Protein AF-A0A0F9DYR6-F1 (afdb_monomer)

Sequence (167 aa):
MGGVERERRENEEEKSLGGRVVESEFLFSIWSGVWGGYKVDDQSGCIILEMSLLNCRITYMMINLYNYQNVGFVYDPDGELGKTVFPKGVNTKNKIIVRVEDIREEFINKSREDLLILFWAELMSISSVLEGTAITDMDTDIVAVFFSGDGNPLAYFYQGKYRFWED

Secondary structure (DSSP, 8-state):
--SHHHHHHHHHHHHHHHHHHHHHHHHHHHHHHGGG----SSHHHHHHHHHHHHHHHHHHHHH-TT--EEEEEEEESSSHHHHHHS-TT---TTEEEEEEEETT-TTTT--HHHHHHHHHHHHHHHHHHHTTSS-S-HHHHEEEEEE-TTS-EEEEEETTEEEETT-

pLDDT: mean 76.8, std 20.2, range [32.72, 97.12]

Solvent-accessible surface area (backbone atoms only — not comparable to full-atom values): 9594 Å² total; per-residue (Å²): 144,70,63,74,68,49,59,53,51,54,56,50,51,52,52,53,52,54,50,53,52,50,53,54,50,48,52,50,46,55,65,60,51,67,78,72,75,78,86,87,73,80,56,70,66,55,52,51,50,52,52,47,41,51,50,30,46,52,51,45,50,69,75,41,74,83,57,62,55,54,68,46,67,44,78,26,74,81,25,64,66,31,68,78,74,48,66,95,88,63,82,31,50,68,16,36,40,35,41,39,30,26,70,71,44,74,68,62,94,52,52,72,71,56,46,51,54,51,52,49,55,48,49,53,55,53,50,60,49,42,60,88,52,96,63,86,45,67,42,77,34,37,36,36,39,35,26,40,56,89,68,49,71,51,31,37,35,52,73,72,38,79,44,55,59,94,110

Mean predicted aligned error: 11.97 Å

Nearest PDB structures (foldseek):
  3fuy-assembly1_C  TM=4.526E-01  e=3.054E-01  uncultured bacterium

Structure (mmCIF, N/CA/C/O backbone):
data_AF-A0A0F9DYR6-F1
#
_entry.id   AF-A0A0F9DYR6-F1
#
loop_
_atom_site.group_PDB
_atom_site.id
_atom_site.type_symbol
_atom_site.label_atom_id
_atom_site.label_alt_id
_atom_site.label_comp_id
_atom_site.label_asym_id
_atom_site.label_entity_id
_atom_site.label_seq_id
_atom_site.pdbx_PDB_ins_code
_atom_site.Cartn_x
_atom_site.Cartn_y
_atom_site.Cartn_z
_atom_site.occupancy
_atom_site.B_iso_or_equiv
_atom_site.auth_seq_id
_atom_site.auth_comp_id
_atom_site.auth_asym_id
_atom_site.auth_atom_id
_atom_site.pdbx_PDB_model_num
ATOM 1 N N . MET A 1 1 ? 1.006 -23.974 -46.194 1.00 53.28 1 MET A N 1
ATOM 2 C CA . MET A 1 1 ? 0.330 -24.304 -44.920 1.00 53.28 1 MET A CA 1
ATOM 3 C C . MET A 1 1 ? 0.858 -23.388 -43.812 1.00 53.28 1 MET A C 1
ATOM 5 O O . MET A 1 1 ? 1.586 -23.853 -42.959 1.00 53.28 1 MET A O 1
ATOM 9 N N . GLY A 1 2 ? 0.577 -22.080 -43.859 1.00 51.56 2 GLY A N 1
ATOM 10 C CA . GLY A 1 2 ? 1.129 -21.130 -42.869 1.00 51.56 2 GLY A CA 1
ATOM 11 C C . GLY A 1 2 ? 0.248 -19.916 -42.556 1.00 51.56 2 GLY A C 1
ATOM 12 O O . GLY A 1 2 ? 0.657 -19.067 -41.777 1.00 51.56 2 GLY A O 1
ATOM 13 N N . GLY A 1 3 ? -0.945 -19.817 -43.159 1.00 46.84 3 GLY A N 1
ATOM 14 C CA . GLY A 1 3 ? -1.899 -18.733 -42.880 1.00 46.84 3 GLY A CA 1
ATOM 15 C C . GLY A 1 3 ? -2.780 -19.014 -41.659 1.00 46.84 3 GLY A C 1
ATOM 16 O O . GLY A 1 3 ? -2.941 -18.154 -40.806 1.00 46.84 3 GLY A O 1
ATOM 17 N N . VAL A 1 4 ? -3.250 -20.259 -41.521 1.00 54.78 4 VAL A N 1
ATOM 18 C CA . VAL A 1 4 ? -4.202 -20.671 -40.468 1.00 54.78 4 VAL A CA 1
ATOM 19 C C . VAL A 1 4 ? -3.594 -20.603 -39.059 1.00 54.78 4 VAL A C 1
ATOM 21 O O . VAL A 1 4 ? -4.291 -20.370 -38.079 1.00 54.78 4 VAL A O 1
ATOM 24 N N . GLU A 1 5 ? -2.278 -20.776 -38.943 1.00 50.94 5 GLU A N 1
ATOM 25 C CA . GLU A 1 5 ? -1.567 -20.758 -37.657 1.00 50.94 5 GLU A CA 1
ATOM 26 C C . GLU A 1 5 ? -1.212 -19.334 -37.197 1.00 50.94 5 GLU A C 1
ATOM 28 O O . GLU A 1 5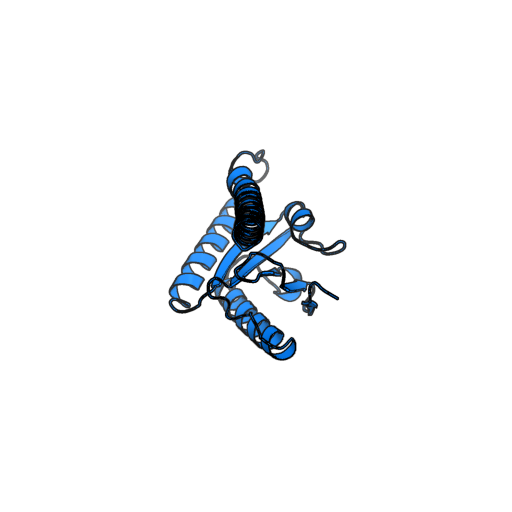 ? -0.992 -19.108 -36.009 1.00 50.94 5 GLU A O 1
ATOM 33 N N . ARG A 1 6 ? -1.217 -18.362 -38.124 1.00 54.53 6 ARG A N 1
ATOM 34 C CA . ARG A 1 6 ? -1.032 -16.933 -37.827 1.00 54.53 6 ARG A CA 1
ATOM 35 C C . ARG A 1 6 ? -2.319 -16.303 -37.298 1.00 54.53 6 ARG A C 1
ATOM 37 O O . ARG A 1 6 ? -2.296 -15.721 -36.222 1.00 54.53 6 ARG A O 1
ATOM 44 N N . GLU A 1 7 ? -3.447 -16.549 -37.969 1.00 51.59 7 GLU A N 1
ATOM 45 C CA . GLU A 1 7 ? -4.771 -16.069 -37.529 1.00 51.59 7 GLU A CA 1
ATOM 46 C C . GLU A 1 7 ? -5.185 -16.622 -36.159 1.00 51.59 7 GLU A C 1
ATOM 48 O O . GLU A 1 7 ? -5.932 -15.980 -35.420 1.00 51.59 7 GLU A O 1
ATOM 53 N N . ARG A 1 8 ? -4.706 -17.820 -35.794 1.00 54.00 8 ARG A N 1
ATOM 54 C CA . ARG A 1 8 ? -5.000 -18.418 -34.487 1.00 54.00 8 ARG A CA 1
ATOM 55 C C . ARG A 1 8 ? -4.220 -17.754 -33.348 1.00 54.00 8 ARG A C 1
ATOM 57 O O . ARG A 1 8 ? -4.778 -17.611 -32.268 1.00 54.00 8 ARG A O 1
ATOM 64 N N . ARG A 1 9 ? -2.980 -17.310 -33.595 1.00 55.28 9 ARG A N 1
ATOM 65 C CA . ARG A 1 9 ? -2.171 -16.571 -32.608 1.00 55.28 9 ARG A CA 1
ATOM 66 C C . ARG A 1 9 ? -2.657 -15.137 -32.421 1.00 55.28 9 ARG A C 1
ATOM 68 O O . ARG A 1 9 ? -2.767 -14.695 -31.286 1.00 55.28 9 ARG A O 1
ATOM 75 N N . GLU A 1 10 ? -3.030 -14.458 -33.504 1.00 52.69 10 GLU A N 1
ATOM 76 C CA . GLU A 1 10 ? -3.572 -13.091 -33.439 1.00 52.69 10 GLU A CA 1
ATOM 77 C C . GLU A 1 10 ? -4.915 -13.053 -32.678 1.00 52.69 10 GLU A C 1
ATOM 79 O O . GLU A 1 10 ? -5.115 -12.195 -31.824 1.00 52.69 10 GLU A O 1
ATOM 84 N N . ASN A 1 11 ? -5.786 -14.055 -32.862 1.00 46.75 11 ASN A N 1
ATOM 85 C CA . ASN A 1 11 ? -7.035 -14.171 -32.090 1.00 46.75 11 ASN A CA 1
ATOM 86 C C . ASN A 1 11 ? -6.836 -14.538 -30.605 1.00 46.75 11 ASN A C 1
ATOM 88 O O . ASN A 1 11 ? -7.696 -14.232 -29.775 1.00 46.75 11 ASN A O 1
ATOM 92 N N . GLU A 1 12 ? -5.755 -15.239 -30.251 1.00 50.59 12 GLU A N 1
ATOM 93 C CA . GLU A 1 12 ? -5.425 -15.558 -28.853 1.00 50.59 12 GLU A CA 1
ATOM 94 C C . GLU A 1 12 ? -4.793 -14.352 -28.137 1.00 50.59 12 GLU A C 1
ATOM 96 O O . GLU A 1 12 ? -5.121 -14.093 -26.976 1.00 50.59 12 GLU A O 1
ATOM 101 N N . GLU A 1 13 ? -3.978 -13.555 -28.837 1.00 48.12 13 GLU A N 1
ATOM 102 C CA . GLU A 1 13 ? -3.443 -12.283 -28.333 1.00 48.12 13 GLU A CA 1
ATOM 103 C C . GLU A 1 13 ? -4.539 -11.221 -28.163 1.00 48.12 13 GLU A C 1
ATOM 105 O O . GLU A 1 13 ? -4.596 -10.587 -27.109 1.00 48.12 13 GLU A O 1
ATOM 110 N N . GLU A 1 14 ? -5.477 -11.086 -29.109 1.00 40.72 14 GLU A N 1
ATOM 111 C CA . GLU A 1 14 ? -6.616 -10.163 -28.974 1.00 40.72 14 GLU A CA 1
ATOM 112 C C . GLU A 1 14 ? -7.578 -10.564 -27.843 1.00 40.72 14 GLU A C 1
ATOM 114 O O . GLU A 1 14 ? -8.101 -9.696 -27.144 1.00 40.72 14 GLU A O 1
ATOM 119 N N . LYS A 1 15 ? -7.776 -11.866 -27.584 1.00 44.97 15 LYS A N 1
ATOM 120 C CA . LYS A 1 15 ? -8.559 -12.335 -26.423 1.00 44.97 15 LYS A CA 1
ATOM 121 C C . LYS A 1 15 ? -7.841 -12.120 -25.089 1.00 44.97 15 LYS A C 1
ATOM 123 O O . LYS A 1 15 ? -8.497 -11.788 -24.105 1.00 44.97 15 LYS A O 1
ATOM 128 N N . SER A 1 16 ? -6.518 -12.287 -25.052 1.00 45.91 16 SER A N 1
ATOM 129 C CA . SER A 1 16 ? -5.672 -11.989 -23.884 1.00 45.91 16 SER A CA 1
ATOM 130 C C . SER A 1 16 ? -5.683 -10.491 -23.554 1.00 45.91 16 SER A C 1
ATOM 132 O O . SER A 1 16 ? -5.885 -10.106 -22.402 1.00 45.91 16 SER A O 1
ATOM 134 N N . LEU A 1 17 ? -5.539 -9.639 -24.572 1.00 38.81 17 LEU A N 1
ATOM 135 C CA . LEU A 1 17 ? -5.574 -8.182 -24.435 1.00 38.81 17 LEU A CA 1
ATOM 136 C C . LEU A 1 17 ? -6.981 -7.679 -24.087 1.00 38.81 17 LEU A C 1
ATOM 138 O O . LEU A 1 17 ? -7.125 -6.837 -23.205 1.00 38.81 17 LEU A O 1
ATOM 142 N N . GLY A 1 18 ? -8.023 -8.248 -24.701 1.00 34.69 18 GLY A N 1
ATOM 143 C CA . GLY A 1 18 ? -9.419 -7.941 -24.385 1.00 34.69 18 GLY A CA 1
ATOM 144 C C . GLY A 1 18 ? -9.823 -8.332 -22.959 1.00 34.69 18 GLY A C 1
ATOM 145 O O . GLY A 1 18 ? -10.602 -7.618 -22.341 1.00 34.69 18 GLY A O 1
ATOM 146 N N . GLY A 1 19 ? -9.262 -9.408 -22.395 1.00 35.16 19 GLY A N 1
ATOM 147 C CA . GLY A 1 19 ? -9.463 -9.772 -20.986 1.00 35.16 19 GLY A CA 1
ATOM 148 C C . GLY A 1 19 ? -8.771 -8.816 -20.006 1.00 35.16 19 GLY A C 1
ATOM 149 O O . GLY A 1 19 ? -9.390 -8.384 -19.036 1.00 35.16 19 GLY A O 1
ATOM 150 N N . ARG A 1 20 ? -7.522 -8.418 -20.295 1.00 40.78 20 ARG A N 1
ATOM 151 C CA . ARG A 1 20 ? -6.728 -7.502 -19.445 1.00 40.78 20 ARG A CA 1
ATOM 152 C C . ARG A 1 20 ? -7.291 -6.079 -19.394 1.00 40.78 20 ARG A C 1
ATOM 154 O O . ARG A 1 20 ? -7.288 -5.447 -18.338 1.00 40.78 20 ARG A O 1
ATOM 161 N N . VAL A 1 21 ? -7.803 -5.570 -20.517 1.00 35.91 21 VAL A N 1
ATOM 162 C CA . VAL A 1 21 ? -8.445 -4.244 -20.556 1.00 35.91 21 VAL A CA 1
ATOM 163 C C . VAL A 1 21 ? -9.736 -4.257 -19.734 1.00 35.91 21 VAL A C 1
ATOM 165 O O . VAL A 1 21 ? -9.970 -3.340 -18.956 1.00 35.91 21 VAL A O 1
ATOM 168 N N . VAL A 1 22 ? -10.519 -5.336 -19.797 1.00 39.75 22 VAL A N 1
ATOM 169 C CA . VAL A 1 22 ? -11.790 -5.440 -19.065 1.00 39.75 22 VAL A CA 1
ATOM 170 C C . VAL A 1 22 ? -11.585 -5.603 -17.551 1.00 39.75 22 VAL A C 1
ATOM 172 O O . VAL A 1 22 ? -12.360 -5.036 -16.788 1.00 39.75 22 VAL A O 1
ATOM 175 N N . GLU A 1 23 ? -10.543 -6.301 -17.081 1.00 42.09 23 GLU A N 1
ATOM 176 C CA . GLU A 1 23 ? -10.244 -6.402 -15.638 1.00 42.09 23 GLU A CA 1
ATOM 177 C C . GLU A 1 23 ? -9.690 -5.096 -15.047 1.00 42.09 23 GLU A C 1
ATOM 179 O O . GLU A 1 23 ? -10.091 -4.698 -13.950 1.00 42.09 23 GLU A O 1
ATOM 184 N N . SER A 1 24 ? -8.837 -4.378 -15.787 1.00 44.09 24 SER A N 1
ATOM 185 C CA . SER A 1 24 ? -8.356 -3.053 -15.369 1.00 44.09 24 SER A CA 1
ATOM 186 C C . SER A 1 24 ? -9.465 -1.995 -15.394 1.00 44.09 24 SER A C 1
ATOM 188 O O . SER A 1 24 ? -9.557 -1.203 -14.459 1.00 44.09 24 SER A O 1
ATOM 190 N N . GLU A 1 25 ? -10.373 -2.030 -16.376 1.00 36.34 25 GLU A N 1
ATOM 191 C CA . GLU A 1 25 ? -11.576 -1.189 -16.407 1.00 36.34 25 GLU A CA 1
ATOM 192 C C . GLU A 1 25 ? -12.595 -1.579 -15.329 1.00 36.34 25 GLU A C 1
ATOM 194 O O . GLU A 1 25 ? -13.254 -0.704 -14.774 1.00 36.34 25 GLU A O 1
ATOM 199 N N . PHE A 1 26 ? -12.708 -2.861 -14.969 1.00 39.59 26 PHE A N 1
ATOM 200 C CA . PHE A 1 26 ? -13.576 -3.328 -13.883 1.00 39.59 26 PHE A CA 1
ATOM 201 C C . PHE A 1 26 ? -13.062 -2.873 -12.513 1.00 39.59 26 PHE A C 1
ATOM 203 O O . PHE A 1 26 ? -13.835 -2.356 -11.705 1.00 39.59 26 PHE A O 1
ATOM 210 N N . LEU A 1 27 ? -11.752 -2.966 -12.26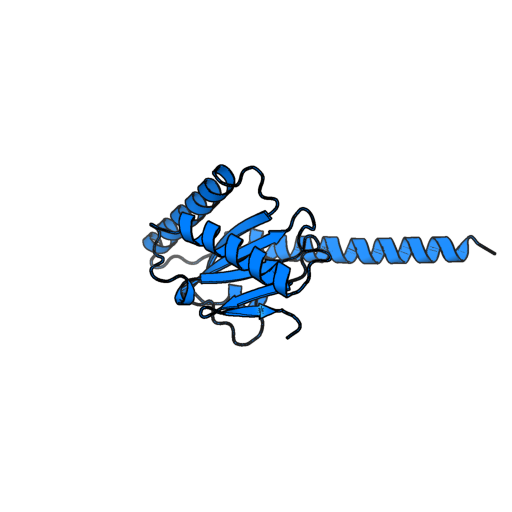8 1.00 43.91 27 LEU A N 1
ATOM 211 C CA . LEU A 1 27 ? -11.130 -2.402 -11.071 1.00 43.91 27 LEU A CA 1
ATOM 212 C C . LEU A 1 27 ? -11.240 -0.871 -11.078 1.00 43.91 27 LEU A C 1
ATOM 214 O O . LEU A 1 27 ? -11.688 -0.293 -10.090 1.00 43.91 27 LEU A O 1
ATOM 218 N N . PHE A 1 28 ? -10.961 -0.204 -12.200 1.00 41.59 28 PHE A N 1
ATOM 219 C CA . PHE A 1 28 ? -11.166 1.241 -12.349 1.00 41.59 28 PHE A CA 1
ATOM 220 C C . PHE A 1 28 ? -12.639 1.649 -12.148 1.00 41.59 28 PHE A C 1
ATOM 222 O O . PHE A 1 28 ? -12.912 2.713 -11.595 1.00 41.59 28 PHE A O 1
ATOM 229 N N . SER A 1 29 ? -13.605 0.802 -12.520 1.00 40.03 29 SER A N 1
ATOM 230 C CA . SER A 1 29 ? -15.046 1.005 -12.316 1.00 40.03 29 SER A CA 1
ATOM 231 C C . SER A 1 29 ? -15.475 0.799 -10.863 1.00 40.03 29 SER A C 1
ATOM 233 O O . SER A 1 29 ? -16.351 1.525 -10.395 1.00 40.03 29 SER A O 1
ATOM 235 N N . ILE A 1 30 ? -14.872 -0.142 -10.131 1.00 49.66 30 ILE A N 1
ATOM 236 C CA . ILE A 1 30 ? -15.052 -0.254 -8.676 1.00 49.66 30 ILE A CA 1
ATOM 237 C C . ILE A 1 30 ? -14.504 1.015 -8.009 1.00 49.66 30 ILE A C 1
ATOM 239 O O . ILE A 1 30 ? -15.185 1.626 -7.191 1.00 49.66 30 ILE A O 1
ATOM 243 N N . TRP A 1 31 ? -13.330 1.486 -8.429 1.00 46.00 31 TRP A N 1
ATOM 244 C CA . TRP A 1 31 ? -12.666 2.659 -7.852 1.00 46.00 31 TRP A CA 1
ATOM 245 C C . TRP A 1 31 ? -13.304 4.008 -8.225 1.00 46.00 31 TRP A C 1
ATOM 247 O O . TRP A 1 31 ? -13.282 4.936 -7.418 1.00 46.00 31 TRP A O 1
ATOM 257 N N . SER A 1 32 ? -13.915 4.132 -9.404 1.00 43.66 32 SER A N 1
ATOM 258 C CA . SER A 1 32 ? -14.688 5.320 -9.802 1.00 43.66 32 SER A CA 1
ATOM 259 C C . SER A 1 32 ? -16.134 5.282 -9.288 1.00 43.66 32 SER A C 1
ATOM 261 O O . SER A 1 32 ? -16.692 6.331 -8.973 1.00 43.66 32 SER A O 1
ATOM 263 N N . GLY A 1 33 ? -16.722 4.092 -9.118 1.00 39.09 33 GLY A N 1
ATOM 264 C CA . GLY A 1 33 ? -18.059 3.895 -8.547 1.00 39.09 33 GLY A CA 1
ATOM 265 C C . GLY A 1 33 ? -18.146 4.128 -7.033 1.00 39.09 33 GLY A C 1
ATOM 266 O O . GLY A 1 33 ? -19.200 4.525 -6.538 1.00 39.09 33 GLY A O 1
ATOM 267 N N . VAL A 1 34 ? -17.036 3.963 -6.304 1.00 46.31 34 VAL A N 1
ATOM 268 C CA . VAL A 1 34 ? -16.924 4.251 -4.859 1.00 46.31 34 VAL A CA 1
ATOM 269 C C . VAL A 1 34 ? -17.204 5.727 -4.523 1.00 46.31 34 VAL A C 1
ATOM 271 O O . VAL A 1 34 ? -17.681 6.026 -3.435 1.00 46.31 34 VAL A O 1
ATOM 274 N N . TRP A 1 35 ? -17.068 6.661 -5.469 1.00 45.00 35 TRP A N 1
ATOM 275 C CA . TRP A 1 35 ? -17.421 8.078 -5.262 1.00 45.00 35 TRP A CA 1
ATOM 276 C C . TRP A 1 35 ? -18.938 8.364 -5.302 1.00 45.00 35 TRP A C 1
ATOM 278 O O . TRP A 1 35 ? -19.356 9.506 -5.113 1.00 45.00 35 TRP A O 1
ATOM 288 N N . GLY A 1 36 ? -19.775 7.354 -5.575 1.00 32.72 36 GLY A N 1
ATOM 289 C CA . GLY A 1 36 ? -21.188 7.524 -5.928 1.00 32.72 36 GLY A CA 1
ATOM 290 C C . GLY A 1 36 ? -22.222 7.386 -4.806 1.00 32.72 36 GLY A C 1
ATOM 291 O O . GLY A 1 36 ? -23.402 7.626 -5.063 1.00 32.72 36 GLY A O 1
ATOM 292 N N . GLY A 1 37 ? -21.860 7.017 -3.574 1.00 39.59 37 GLY A N 1
ATOM 293 C CA . GLY A 1 37 ? -22.887 6.901 -2.536 1.00 39.59 37 GLY A CA 1
ATOM 294 C C . GLY A 1 37 ? -22.412 6.447 -1.168 1.00 39.59 37 GLY A C 1
ATOM 295 O O . GLY A 1 37 ? -22.4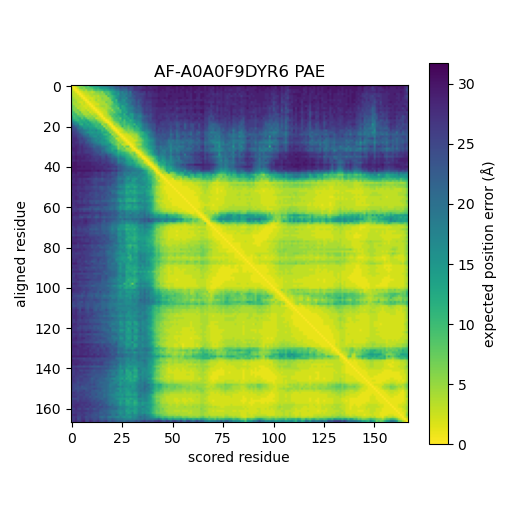44 5.259 -0.871 1.00 39.59 37 GLY A O 1
ATOM 296 N N . TYR A 1 38 ? -22.122 7.409 -0.294 1.00 41.47 38 TYR A N 1
ATOM 297 C CA . TYR A 1 38 ? -22.043 7.170 1.145 1.00 41.47 38 TYR A CA 1
ATOM 298 C C . TYR A 1 38 ? -23.150 7.944 1.864 1.00 41.47 38 TYR A C 1
ATOM 300 O O . TYR A 1 38 ? -23.351 9.140 1.640 1.00 41.47 38 TYR A O 1
ATOM 308 N N . LYS A 1 39 ? -23.916 7.234 2.704 1.00 38.12 39 LYS A N 1
ATOM 309 C CA . LYS A 1 39 ? -24.888 7.839 3.620 1.00 38.12 39 LYS A CA 1
ATOM 310 C C . LYS A 1 39 ? -24.136 8.521 4.759 1.00 38.12 39 LYS A C 1
ATOM 312 O O . LYS A 1 39 ? -23.207 7.964 5.324 1.00 38.12 39 LYS A O 1
ATOM 317 N N . VAL A 1 40 ? -24.578 9.736 5.048 1.00 41.09 40 VAL A N 1
ATOM 318 C CA . VAL A 1 40 ? -23.968 10.687 5.974 1.00 41.09 40 VAL A CA 1
ATOM 319 C C . VAL A 1 40 ? -24.411 10.390 7.405 1.00 41.09 40 VAL A C 1
ATOM 321 O O . VAL A 1 40 ? -25.501 10.803 7.796 1.00 41.09 40 VAL A O 1
ATOM 324 N N . ASP A 1 41 ? -23.572 9.728 8.197 1.00 50.19 41 ASP A N 1
ATOM 325 C CA . ASP A 1 41 ? -23.503 9.997 9.634 1.00 50.19 41 ASP A CA 1
ATOM 326 C C . ASP A 1 41 ? -22.024 10.067 10.081 1.00 50.19 41 ASP A C 1
ATOM 328 O O . ASP A 1 41 ? -21.174 9.348 9.572 1.00 50.19 41 ASP A O 1
ATOM 332 N N . ASP A 1 42 ? -21.703 11.105 10.861 1.00 50.19 42 ASP A N 1
ATOM 333 C CA . ASP A 1 42 ? -20.366 11.552 11.318 1.00 50.19 42 ASP A CA 1
ATOM 334 C C . ASP A 1 42 ? -19.252 11.806 10.260 1.00 50.19 42 ASP A C 1
ATOM 336 O O . ASP A 1 42 ? -18.123 11.322 10.334 1.00 50.19 42 ASP A O 1
ATOM 340 N N . GLN A 1 43 ? -19.556 12.636 9.255 1.00 56.62 43 GLN A N 1
ATOM 341 C CA . GLN A 1 43 ? -18.691 12.906 8.092 1.00 56.62 43 GLN A CA 1
ATOM 342 C C . GLN A 1 43 ? -17.396 13.700 8.344 1.00 56.62 43 GLN A C 1
ATOM 344 O O . GLN A 1 43 ? -16.474 13.624 7.532 1.00 56.62 43 GLN A O 1
ATOM 349 N N . SER A 1 44 ? -17.295 14.489 9.415 1.00 60.22 44 SER A N 1
ATOM 350 C CA . SER A 1 44 ? -16.214 15.484 9.533 1.00 60.22 44 SER A CA 1
ATOM 351 C C . SER A 1 44 ? -14.832 14.845 9.700 1.00 60.22 44 SER A C 1
ATOM 353 O O . SER A 1 44 ? -13.867 15.300 9.090 1.00 60.22 44 SER A O 1
ATOM 355 N N . GLY A 1 45 ? -14.734 13.774 10.495 1.00 61.56 45 GLY A N 1
ATOM 356 C CA . GLY A 1 45 ? -13.476 13.053 10.714 1.00 61.56 45 GLY A CA 1
ATOM 357 C C . GLY A 1 45 ? -13.003 12.298 9.470 1.00 61.56 45 GLY A C 1
ATOM 358 O O . GLY A 1 45 ? -11.822 12.364 9.130 1.00 61.56 45 GLY A O 1
ATOM 359 N N . CYS A 1 46 ? -13.931 11.653 8.751 1.00 66.25 46 CYS A N 1
ATOM 360 C CA . CYS A 1 46 ? -13.623 10.941 7.508 1.00 66.25 46 CYS A CA 1
ATOM 361 C C . CYS A 1 46 ? -13.150 11.899 6.409 1.00 66.25 46 CYS A C 1
ATOM 363 O O . CYS A 1 46 ? -12.128 11.637 5.785 1.00 66.25 46 CYS A O 1
ATOM 365 N N . ILE A 1 47 ? -13.809 13.052 6.237 1.00 74.81 47 ILE A N 1
ATOM 366 C CA . ILE A 1 47 ? -13.408 14.054 5.235 1.00 74.81 47 ILE A CA 1
ATOM 367 C C . ILE A 1 47 ? -12.012 14.619 5.539 1.00 74.81 47 ILE A C 1
ATOM 369 O O . ILE A 1 47 ? -11.206 14.788 4.625 1.00 74.81 47 ILE A O 1
ATOM 373 N N . ILE A 1 48 ? -11.700 14.906 6.810 1.00 79.81 48 ILE A N 1
ATOM 374 C CA . ILE A 1 48 ? -10.368 15.403 7.195 1.00 79.81 48 ILE A CA 1
ATOM 375 C C . ILE A 1 48 ? -9.299 14.351 6.893 1.00 79.81 48 ILE A C 1
ATOM 377 O O . ILE A 1 48 ? -8.277 14.687 6.298 1.00 79.81 48 ILE A O 1
ATOM 381 N N . LEU A 1 49 ? -9.538 13.086 7.254 1.00 84.94 49 LEU A N 1
ATOM 382 C CA . LEU A 1 49 ? -8.593 12.008 6.974 1.00 84.94 49 LEU A CA 1
ATOM 383 C C . LEU A 1 49 ? -8.408 11.799 5.467 1.00 84.94 49 LEU A C 1
ATOM 385 O O . LEU A 1 49 ? -7.274 11.713 5.010 1.00 84.94 49 LEU A O 1
ATOM 389 N N . GLU A 1 50 ? -9.482 11.789 4.679 1.00 82.56 50 GLU A N 1
ATOM 390 C CA . GLU A 1 50 ? -9.407 11.684 3.216 1.00 82.56 50 GLU A CA 1
ATOM 391 C C . GLU A 1 50 ? -8.604 12.832 2.593 1.00 82.56 50 GLU A C 1
ATOM 393 O O . GLU A 1 50 ? -7.740 12.594 1.745 1.00 82.56 50 GLU A O 1
ATOM 398 N N . MET A 1 51 ? -8.823 14.073 3.040 1.00 86.12 51 MET A N 1
ATOM 399 C CA . MET A 1 51 ? -8.028 15.220 2.592 1.00 86.12 51 MET A CA 1
ATOM 400 C C . MET A 1 51 ? -6.557 15.092 2.999 1.00 86.12 51 MET A C 1
ATOM 402 O O . MET A 1 51 ? -5.671 15.398 2.198 1.00 86.12 51 MET A O 1
ATOM 406 N N . SER A 1 52 ? -6.278 14.617 4.215 1.00 89.12 52 SER A N 1
ATOM 407 C CA . SER A 1 52 ? -4.916 14.327 4.665 1.00 89.12 52 SER A CA 1
ATOM 408 C C . SER A 1 52 ? -4.253 13.268 3.784 1.00 89.12 52 SER A C 1
ATOM 410 O O . SER A 1 52 ? -3.146 13.497 3.310 1.00 89.12 52 SER A O 1
ATOM 412 N N . LEU A 1 53 ? -4.939 12.164 3.478 1.00 91.00 53 LEU A N 1
ATOM 413 C CA . LEU A 1 53 ? -4.424 11.106 2.605 1.00 91.00 53 LEU A CA 1
ATOM 414 C C . LEU A 1 53 ? -4.184 11.598 1.172 1.00 91.00 53 LEU A C 1
ATOM 416 O O . LEU A 1 53 ? -3.180 11.238 0.554 1.00 91.00 53 LEU A O 1
ATOM 420 N N . LEU A 1 54 ? -5.053 12.468 0.651 1.00 90.06 54 LEU A N 1
ATOM 421 C CA . LEU A 1 54 ? -4.842 13.107 -0.647 1.00 90.06 54 LEU A CA 1
ATOM 422 C C . LEU A 1 54 ? -3.589 13.998 -0.641 1.00 90.06 54 LEU A C 1
ATOM 424 O O . LEU A 1 54 ? -2.783 13.931 -1.570 1.00 90.06 54 LEU A O 1
ATOM 428 N N . ASN A 1 55 ? -3.384 14.789 0.415 1.00 89.62 55 ASN A N 1
ATOM 429 C CA . ASN A 1 55 ? -2.174 15.598 0.581 1.00 89.62 55 ASN A CA 1
ATOM 430 C C . ASN A 1 55 ? -0.914 14.735 0.720 1.00 89.62 55 ASN A C 1
ATOM 432 O O . ASN A 1 55 ? 0.122 15.085 0.150 1.00 89.62 55 ASN A O 1
ATOM 436 N N . CYS A 1 56 ? -0.994 13.593 1.409 1.00 90.56 56 CYS A N 1
ATOM 437 C CA . CYS A 1 56 ? 0.098 12.621 1.482 1.00 90.56 56 CYS A CA 1
ATOM 438 C C . CYS A 1 56 ? 0.428 12.064 0.098 1.00 90.56 56 CYS A C 1
ATOM 440 O O . CYS A 1 56 ? 1.599 12.009 -0.265 1.00 90.56 56 CYS A O 1
ATOM 442 N N . ARG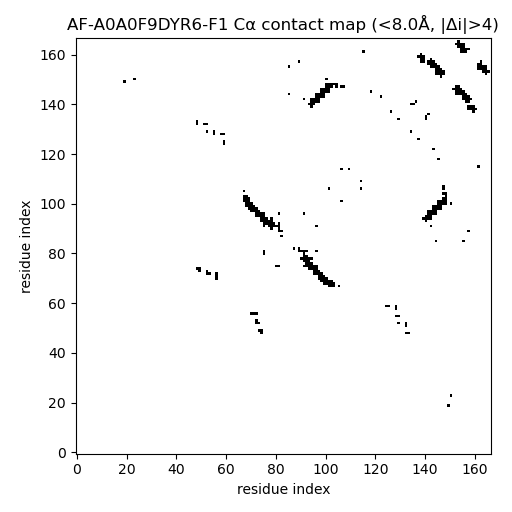 A 1 57 ? -0.584 11.747 -0.723 1.00 90.69 57 ARG A N 1
ATOM 443 C CA . ARG A 1 57 ? -0.381 11.326 -2.117 1.00 90.69 57 ARG A CA 1
ATOM 444 C C . ARG A 1 57 ? 0.361 12.372 -2.934 1.00 90.69 57 ARG A C 1
ATOM 446 O O . ARG A 1 57 ? 1.312 12.042 -3.636 1.00 90.69 57 ARG A O 1
ATOM 453 N N . ILE A 1 58 ? -0.071 13.628 -2.850 1.00 88.69 58 ILE A N 1
ATOM 454 C CA . ILE A 1 58 ? 0.560 14.734 -3.577 1.00 88.69 58 ILE A CA 1
ATOM 455 C C . ILE A 1 58 ? 2.004 14.920 -3.106 1.00 88.69 58 ILE A C 1
ATOM 457 O O . ILE A 1 58 ? 2.912 14.973 -3.931 1.00 88.69 58 ILE A O 1
ATOM 461 N N . THR A 1 59 ? 2.222 14.954 -1.791 1.00 89.81 59 THR A N 1
ATOM 462 C CA . THR A 1 59 ? 3.554 15.082 -1.184 1.00 89.81 59 THR A CA 1
ATOM 463 C C . THR A 1 59 ? 4.473 13.948 -1.622 1.00 89.81 59 THR A C 1
ATOM 465 O O . THR A 1 59 ? 5.594 14.203 -2.059 1.00 89.81 59 THR A O 1
ATOM 468 N N . TYR A 1 60 ? 3.980 12.710 -1.589 1.00 90.25 60 TYR A N 1
ATOM 469 C CA . TYR A 1 60 ? 4.703 11.545 -2.077 1.00 90.25 60 TYR A CA 1
ATOM 470 C C . TYR A 1 60 ? 5.119 11.729 -3.540 1.00 90.25 60 TYR A C 1
ATOM 472 O O . TYR A 1 60 ? 6.304 11.642 -3.843 1.00 90.25 60 TYR A O 1
ATOM 480 N N . MET A 1 61 ? 4.186 12.076 -4.436 1.00 86.94 61 MET A N 1
ATOM 481 C CA . MET A 1 61 ? 4.493 12.303 -5.857 1.00 86.94 61 MET A CA 1
ATOM 482 C C . MET A 1 61 ? 5.516 13.433 -6.069 1.00 86.94 61 MET A C 1
ATOM 484 O O . MET A 1 61 ? 6.330 13.359 -6.985 1.00 86.94 61 MET A O 1
ATOM 488 N N . MET A 1 62 ? 5.498 14.471 -5.228 1.00 87.44 62 MET A N 1
AT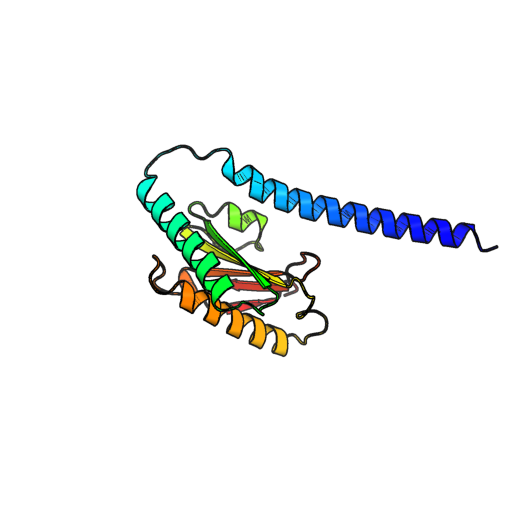OM 489 C CA . MET A 1 62 ? 6.444 15.591 -5.300 1.00 87.44 62 MET A CA 1
ATOM 490 C C . MET A 1 62 ? 7.850 15.250 -4.794 1.00 87.44 62 MET A C 1
ATOM 492 O O . MET A 1 62 ? 8.819 15.825 -5.285 1.00 87.44 62 MET A O 1
ATOM 496 N N . ILE A 1 63 ? 7.982 14.361 -3.808 1.00 86.25 63 ILE A N 1
ATOM 497 C CA . ILE A 1 63 ? 9.286 13.903 -3.298 1.00 86.25 63 ILE A CA 1
ATOM 498 C C . ILE A 1 63 ? 9.873 12.852 -4.246 1.00 86.25 63 ILE A C 1
ATOM 500 O O . ILE A 1 63 ? 11.061 12.876 -4.566 1.00 86.25 63 ILE A O 1
ATOM 504 N N . ASN A 1 64 ? 9.014 11.973 -4.751 1.00 82.88 64 ASN A N 1
ATOM 505 C CA . ASN A 1 64 ? 9.363 10.801 -5.536 1.00 82.88 64 ASN A CA 1
ATOM 506 C C . ASN A 1 64 ? 9.101 11.026 -7.038 1.00 82.88 64 ASN A C 1
ATOM 508 O O . ASN A 1 64 ? 8.546 10.170 -7.719 1.00 82.88 64 ASN A O 1
ATOM 512 N N . LEU A 1 65 ? 9.537 12.176 -7.577 1.00 70.00 65 LEU A N 1
ATOM 513 C CA . LEU A 1 65 ? 9.289 12.605 -8.972 1.00 70.00 65 LEU A CA 1
ATOM 514 C C . LEU A 1 65 ? 9.814 11.639 -10.045 1.00 70.00 65 LEU A C 1
ATOM 516 O O . LEU A 1 65 ? 9.366 11.680 -11.190 1.00 70.00 65 LEU A O 1
ATOM 520 N N . TYR A 1 66 ? 10.787 10.804 -9.686 1.00 69.19 66 TYR A N 1
ATOM 521 C CA . TYR A 1 66 ? 11.371 9.792 -10.566 1.00 69.19 66 TYR A CA 1
ATOM 522 C C . TYR A 1 66 ? 10.961 8.373 -10.187 1.00 69.19 66 TYR A C 1
ATOM 524 O O . TYR A 1 66 ? 11.444 7.433 -10.810 1.00 69.19 66 TYR A O 1
ATOM 532 N N . ASN A 1 67 ? 10.121 8.207 -9.165 1.00 68.94 67 ASN A N 1
ATOM 533 C CA . ASN A 1 67 ? 9.712 6.889 -8.721 1.00 68.94 67 ASN A CA 1
ATOM 534 C C . ASN A 1 67 ? 8.608 6.382 -9.648 1.00 68.94 67 ASN A C 1
ATOM 536 O O . ASN A 1 67 ? 7.699 7.115 -10.042 1.00 68.94 67 ASN A O 1
ATOM 540 N N . TYR A 1 68 ? 8.734 5.130 -10.062 1.00 73.06 68 TYR A N 1
ATOM 541 C CA . TYR A 1 68 ? 7.969 4.581 -11.182 1.00 73.06 68 TYR A CA 1
ATOM 542 C C . TYR A 1 68 ? 6.669 3.916 -10.756 1.00 73.06 68 TYR A C 1
ATOM 544 O O . TYR A 1 68 ? 6.123 3.072 -11.465 1.00 73.06 68 TYR A O 1
ATOM 552 N N . GLN A 1 69 ? 6.183 4.306 -9.586 1.00 81.25 69 GLN A N 1
ATOM 553 C CA . GLN A 1 69 ? 5.124 3.616 -8.891 1.00 81.25 69 GLN A CA 1
ATOM 554 C C . GLN A 1 69 ? 3.912 4.525 -8.740 1.00 81.25 69 GLN A C 1
ATOM 556 O O . GLN A 1 69 ? 4.013 5.695 -8.364 1.00 81.25 69 GLN A O 1
ATOM 561 N N . ASN A 1 70 ? 2.741 3.973 -9.032 1.00 87.50 70 ASN A N 1
ATOM 562 C CA . ASN A 1 70 ? 1.467 4.608 -8.764 1.00 87.50 70 ASN A CA 1
ATOM 563 C C . ASN A 1 70 ? 1.047 4.244 -7.342 1.00 87.50 70 ASN A C 1
ATOM 565 O O . ASN A 1 70 ? 0.654 3.106 -7.077 1.00 87.50 70 ASN A O 1
ATOM 569 N N . VAL A 1 71 ? 1.134 5.219 -6.436 1.00 91.31 71 VAL A N 1
ATOM 570 C CA . VAL A 1 71 ? 0.745 5.040 -5.035 1.00 91.31 71 VAL A CA 1
ATOM 571 C C . VAL A 1 71 ? -0.623 5.668 -4.768 1.00 91.31 71 VAL A C 1
ATOM 573 O O . VAL A 1 71 ? -0.882 6.831 -5.103 1.00 91.31 71 VAL A O 1
ATOM 576 N N . GLY A 1 72 ? -1.510 4.878 -4.163 1.00 91.25 72 GLY A N 1
ATOM 577 C CA . GLY A 1 72 ? -2.848 5.276 -3.733 1.00 91.25 72 GLY A CA 1
ATOM 578 C C . GLY A 1 72 ? -3.071 5.025 -2.243 1.00 91.25 72 GLY A C 1
ATOM 579 O O . GLY A 1 72 ? -2.573 4.044 -1.694 1.00 91.25 72 GLY A O 1
ATOM 580 N N . PHE A 1 73 ? -3.854 5.903 -1.616 1.00 92.06 73 PHE A N 1
ATOM 581 C CA . PHE A 1 73 ? -4.193 5.868 -0.192 1.00 92.06 73 PHE A CA 1
ATOM 582 C C . PHE A 1 73 ? -5.697 5.904 -0.010 1.00 92.06 73 PHE A C 1
ATOM 584 O O . PHE A 1 73 ? -6.358 6.758 -0.603 1.00 92.06 73 PHE A O 1
ATOM 591 N N . VAL A 1 74 ? -6.230 4.998 0.806 1.00 90.50 74 VAL A N 1
ATOM 592 C CA . VAL A 1 74 ? -7.672 4.899 1.043 1.00 90.50 74 VAL A CA 1
ATOM 593 C C . VAL A 1 74 ? -7.919 4.451 2.468 1.00 90.50 74 VAL A C 1
ATOM 595 O O . VAL A 1 74 ? -7.325 3.478 2.916 1.00 90.50 74 VAL A O 1
ATOM 598 N N . TYR A 1 75 ? -8.798 5.140 3.184 1.00 91.62 75 TYR A N 1
ATOM 599 C CA . TYR A 1 75 ? -9.248 4.688 4.494 1.00 91.62 75 TYR A CA 1
ATOM 600 C C . TYR A 1 75 ? -10.426 3.722 4.336 1.00 91.62 75 TYR A C 1
ATOM 602 O O . TYR A 1 75 ? -11.378 4.031 3.623 1.00 91.62 75 TYR A O 1
ATOM 610 N N . ASP A 1 76 ? -10.364 2.558 4.982 1.00 91.81 76 ASP A N 1
ATOM 611 C CA . ASP A 1 76 ? -11.410 1.533 4.919 1.00 91.81 76 ASP A CA 1
ATOM 612 C C . ASP A 1 76 ? -12.137 1.419 6.274 1.00 91.81 76 ASP A C 1
ATOM 614 O O . ASP A 1 76 ? -11.758 0.595 7.113 1.00 91.81 76 ASP A O 1
ATOM 618 N N . PRO A 1 77 ? -13.164 2.250 6.539 1.00 90.69 77 PRO A N 1
ATOM 619 C CA . PRO A 1 77 ? -13.839 2.290 7.841 1.00 90.69 77 PRO A CA 1
ATOM 620 C C . PRO A 1 77 ? -14.580 0.986 8.167 1.00 90.69 77 PRO A C 1
ATOM 622 O O . PRO A 1 77 ? -14.652 0.572 9.326 1.00 90.69 77 PRO A O 1
ATOM 625 N N . ASP A 1 78 ? -15.096 0.303 7.146 1.00 91.75 78 ASP A N 1
ATOM 626 C CA . ASP A 1 78 ? -15.947 -0.876 7.316 1.00 91.75 78 ASP A CA 1
ATOM 627 C C . ASP A 1 78 ? -15.211 -2.196 7.068 1.00 91.75 78 ASP A C 1
ATOM 629 O O . ASP A 1 78 ? -15.661 -3.252 7.522 1.00 91.75 78 ASP A O 1
ATOM 633 N N . GLY A 1 79 ? -14.048 -2.153 6.416 1.00 92.88 79 GLY A N 1
ATOM 634 C CA . GLY A 1 79 ? -13.303 -3.346 6.025 1.00 92.88 79 GLY A CA 1
ATOM 635 C C . GLY A 1 79 ? -13.825 -3.987 4.736 1.00 92.88 79 GLY A C 1
ATOM 636 O O . GLY A 1 79 ? -13.480 -5.132 4.444 1.00 92.88 79 GLY A O 1
ATOM 637 N N . GLU A 1 80 ? -14.715 -3.317 3.998 1.00 91.88 80 GLU A N 1
ATOM 638 C CA . GLU A 1 80 ? -15.339 -3.873 2.791 1.00 91.88 80 GLU A CA 1
ATOM 639 C C . GLU A 1 80 ? -14.392 -3.822 1.592 1.00 91.88 80 GLU A C 1
ATOM 641 O O . GLU A 1 80 ? -14.366 -4.763 0.796 1.00 91.88 80 GLU A O 1
ATOM 646 N N . LEU A 1 81 ? -13.560 -2.778 1.496 1.00 87.38 81 LEU A N 1
ATOM 647 C CA . LEU A 1 81 ? -12.563 -2.667 0.428 1.00 87.38 81 LEU A CA 1
ATOM 648 C C . LEU A 1 81 ? -11.510 -3.768 0.552 1.00 87.38 81 LEU A C 1
ATOM 650 O O . LEU A 1 81 ? -11.086 -4.351 -0.444 1.00 87.38 81 LEU A O 1
ATOM 654 N N . GLY A 1 82 ? -11.126 -4.125 1.777 1.00 88.50 82 GLY A N 1
ATOM 655 C CA . GLY A 1 82 ? -10.167 -5.203 1.983 1.00 88.50 82 GLY A CA 1
ATOM 656 C C . GLY A 1 82 ? -10.631 -6.560 1.467 1.00 88.50 82 GLY A C 1
ATOM 657 O O . GLY A 1 82 ? -9.802 -7.355 1.033 1.00 88.50 82 GLY A O 1
ATOM 658 N N . LYS A 1 83 ? -11.943 -6.826 1.459 1.00 90.12 83 LYS A N 1
ATOM 659 C CA . LYS A 1 83 ? -12.497 -8.115 1.011 1.00 90.12 83 LYS A CA 1
ATOM 660 C C . LYS A 1 83 ? -12.385 -8.329 -0.495 1.00 90.12 83 LYS A C 1
ATOM 662 O O . LYS A 1 83 ? -12.424 -9.477 -0.930 1.00 90.12 83 LYS A O 1
ATOM 667 N N . THR A 1 84 ? -12.307 -7.256 -1.280 1.00 86.88 84 THR A N 1
ATOM 668 C CA . THR A 1 84 ? -12.164 -7.339 -2.741 1.00 86.88 84 THR A CA 1
ATOM 669 C C . THR A 1 84 ? -10.703 -7.379 -3.164 1.00 86.88 84 THR A C 1
ATOM 671 O O . THR A 1 84 ? -10.391 -7.947 -4.206 1.00 86.88 84 THR A O 1
ATOM 674 N N . VAL A 1 85 ? -9.818 -6.793 -2.355 1.00 87.81 85 VAL A N 1
ATOM 675 C CA . VAL A 1 85 ? -8.403 -6.636 -2.691 1.00 87.81 85 VAL A CA 1
ATOM 676 C C . VAL A 1 85 ? -7.540 -7.741 -2.092 1.00 87.81 85 VAL A C 1
ATOM 678 O O . VAL A 1 85 ? -6.674 -8.235 -2.797 1.00 87.81 85 VAL A O 1
ATOM 681 N N . PHE A 1 86 ? -7.744 -8.132 -0.829 1.00 93.50 86 PHE A N 1
ATOM 682 C CA . PHE A 1 86 ? -6.814 -8.981 -0.072 1.00 93.50 86 PHE A CA 1
ATOM 683 C C . PHE A 1 86 ? -7.280 -10.438 0.099 1.00 93.50 86 PHE A C 1
ATOM 685 O O . PHE A 1 86 ? -8.478 -10.727 0.029 1.00 93.50 86 PHE A O 1
ATOM 692 N N . PRO A 1 87 ? -6.358 -11.379 0.401 1.00 93.00 87 PRO A N 1
ATOM 693 C CA . PRO A 1 87 ? -6.716 -12.757 0.704 1.00 93.00 87 PRO A CA 1
ATOM 694 C C . PRO A 1 87 ? -7.546 -12.864 1.989 1.00 93.00 87 PRO A C 1
ATOM 696 O O . PRO A 1 87 ? -7.513 -12.002 2.876 1.00 93.00 87 PRO A O 1
ATOM 699 N N . LYS A 1 88 ? -8.261 -13.984 2.134 1.00 91.81 88 LYS A N 1
ATOM 700 C CA . LYS A 1 88 ? -9.090 -14.247 3.316 1.00 91.81 88 LYS A CA 1
ATOM 701 C C . LYS A 1 88 ? -8.253 -14.177 4.599 1.00 91.81 88 LYS A C 1
ATOM 703 O O . LYS A 1 88 ? -7.262 -14.886 4.742 1.00 91.81 88 LYS A O 1
ATOM 708 N N . GLY A 1 89 ? -8.715 -13.384 5.565 1.00 90.25 89 GLY A N 1
ATOM 709 C CA . GLY A 1 89 ? -8.081 -13.242 6.882 1.00 90.25 89 GLY A CA 1
ATOM 710 C C . GLY A 1 89 ? -7.304 -11.940 7.077 1.00 90.25 89 GLY A C 1
ATOM 711 O O . GLY A 1 89 ? -6.921 -11.647 8.208 1.00 90.25 89 GLY A O 1
ATOM 712 N N . VAL A 1 90 ? -7.126 -11.132 6.029 1.00 95.56 90 VAL A N 1
ATOM 713 C CA . VAL A 1 90 ? -6.643 -9.754 6.169 1.00 95.56 90 VAL A CA 1
ATOM 714 C C . VAL A 1 90 ? -7.801 -8.864 6.626 1.00 95.56 90 VAL A C 1
ATOM 716 O O . VAL A 1 90 ? -8.836 -8.795 5.969 1.00 95.56 90 VAL A O 1
ATOM 719 N N . ASN A 1 91 ? -7.644 -8.202 7.774 1.00 96.56 91 ASN A N 1
ATOM 720 C CA . ASN A 1 91 ? -8.625 -7.247 8.291 1.00 96.56 91 ASN A CA 1
ATOM 721 C C . ASN A 1 91 ? -8.165 -5.811 8.021 1.00 96.56 91 ASN A C 1
ATOM 723 O O . ASN A 1 91 ? -7.223 -5.345 8.664 1.00 96.56 91 ASN A O 1
ATOM 727 N N . THR A 1 92 ? -8.863 -5.119 7.124 1.00 96.12 92 THR A N 1
ATOM 728 C CA . THR A 1 92 ? -8.617 -3.718 6.747 1.00 96.12 92 THR A CA 1
ATOM 729 C C . THR A 1 92 ? -9.528 -2.726 7.464 1.00 96.12 92 THR A C 1
ATOM 731 O O . THR A 1 92 ? -9.376 -1.526 7.270 1.00 96.12 92 THR A O 1
ATOM 734 N N . LYS A 1 93 ? -10.456 -3.192 8.310 1.00 94.69 93 LYS A N 1
ATOM 735 C CA . LYS A 1 93 ? -11.392 -2.311 9.010 1.00 94.69 93 LYS A CA 1
ATOM 736 C C . LYS A 1 93 ? -10.650 -1.286 9.869 1.00 94.69 93 LYS A C 1
ATOM 738 O O . LYS A 1 93 ? -9.838 -1.666 10.718 1.00 94.69 93 LYS A O 1
ATOM 743 N N . ASN A 1 94 ? -11.008 -0.016 9.696 1.00 92.12 94 ASN A N 1
ATOM 744 C CA . ASN A 1 94 ? -10.386 1.152 10.316 1.00 92.12 94 ASN A CA 1
ATOM 745 C C . ASN A 1 94 ? -8.884 1.270 10.012 1.00 92.12 94 ASN A C 1
ATOM 747 O O . ASN A 1 94 ? -8.120 1.707 10.871 1.00 92.12 94 ASN A O 1
ATOM 751 N N . LYS A 1 95 ? -8.448 0.851 8.821 1.00 93.06 95 LYS A N 1
ATOM 752 C CA . LYS A 1 95 ? -7.048 0.939 8.383 1.00 93.06 95 LYS A CA 1
ATOM 753 C C . LYS A 1 95 ? -6.926 1.749 7.111 1.00 93.06 95 LYS A C 1
ATOM 755 O O . LYS A 1 95 ? -7.888 1.915 6.363 1.00 93.06 95 LYS A O 1
ATOM 760 N N . ILE A 1 96 ? -5.717 2.227 6.862 1.00 93.31 96 ILE A N 1
ATOM 761 C CA . ILE A 1 96 ? -5.355 2.819 5.585 1.00 93.31 96 ILE A CA 1
ATOM 762 C C . ILE A 1 96 ? -4.835 1.704 4.692 1.00 93.31 96 ILE A C 1
ATOM 764 O O . ILE A 1 96 ? -3.848 1.034 4.998 1.00 93.31 96 ILE A O 1
ATOM 768 N N . ILE A 1 97 ? -5.523 1.512 3.578 1.00 94.81 97 ILE A N 1
ATOM 769 C CA . ILE A 1 97 ? -5.074 0.673 2.486 1.00 94.81 97 ILE A CA 1
ATOM 770 C C . ILE A 1 97 ? -4.126 1.501 1.622 1.00 94.81 97 ILE A C 1
ATOM 772 O O . ILE A 1 97 ? -4.487 2.565 1.112 1.00 94.81 97 ILE A O 1
ATOM 776 N N . VAL A 1 98 ? -2.913 0.988 1.455 1.00 95.19 98 VAL A N 1
ATOM 777 C CA . VAL A 1 98 ? -1.898 1.524 0.553 1.00 95.19 98 VAL A CA 1
ATOM 778 C C . VAL A 1 98 ? -1.819 0.612 -0.661 1.00 95.19 98 VAL A C 1
ATOM 780 O O . VAL A 1 98 ? -1.544 -0.581 -0.546 1.00 95.19 98 VAL A O 1
ATOM 783 N N . ARG A 1 99 ? -2.055 1.173 -1.841 1.00 93.50 99 ARG A N 1
ATOM 784 C CA . ARG A 1 99 ? -1.856 0.468 -3.107 1.00 93.50 99 ARG A CA 1
ATOM 785 C C . ARG A 1 99 ? -0.587 0.985 -3.753 1.00 93.50 99 ARG A C 1
ATOM 787 O O . ARG A 1 99 ? -0.505 2.180 -4.011 1.00 93.50 99 ARG A O 1
ATOM 794 N N . VAL A 1 100 ? 0.345 0.088 -4.047 1.00 93.25 100 VAL A N 1
ATOM 795 C CA . VAL A 1 100 ? 1.562 0.384 -4.805 1.00 93.25 100 VAL A CA 1
ATOM 796 C C . VAL A 1 100 ? 1.519 -0.425 -6.089 1.00 93.25 100 VAL A C 1
ATOM 798 O O . VAL A 1 100 ? 1.442 -1.649 -6.050 1.00 93.25 100 VAL A O 1
ATOM 801 N N . GLU A 1 101 ? 1.534 0.250 -7.227 1.00 91.31 101 GLU A N 1
ATOM 802 C CA . GLU A 1 101 ? 1.530 -0.385 -8.543 1.00 91.31 101 GLU A CA 1
ATOM 803 C C . GLU A 1 101 ? 2.769 0.034 -9.323 1.00 91.31 101 GLU A C 1
ATOM 805 O O . GLU A 1 101 ? 3.038 1.223 -9.484 1.00 91.31 101 GLU A O 1
ATOM 810 N N . ASP A 1 102 ? 3.521 -0.948 -9.802 1.00 86.94 102 ASP A N 1
ATOM 811 C CA . ASP A 1 102 ? 4.741 -0.738 -10.571 1.00 86.94 102 ASP A CA 1
ATOM 812 C C . ASP A 1 102 ? 4.436 -0.483 -12.048 1.00 86.94 102 ASP A C 1
ATOM 814 O O . ASP A 1 102 ? 4.174 -1.398 -12.818 1.00 86.94 102 ASP A O 1
ATOM 818 N N . ILE A 1 103 ? 4.494 0.778 -12.468 1.00 83.06 103 ILE A N 1
ATOM 819 C CA . ILE A 1 103 ? 4.096 1.196 -13.818 1.00 83.06 103 ILE A CA 1
ATOM 820 C C . ILE A 1 103 ? 5.174 0.850 -14.861 1.00 83.06 103 ILE A C 1
ATOM 822 O O . ILE A 1 103 ? 4.906 0.869 -16.062 1.00 83.06 103 ILE A O 1
ATOM 826 N N . ARG A 1 104 ? 6.418 0.584 -14.440 1.00 80.50 104 ARG A N 1
ATOM 827 C CA . ARG A 1 104 ? 7.558 0.364 -15.349 1.00 80.50 104 ARG A CA 1
ATOM 828 C C . ARG A 1 104 ? 8.151 -1.030 -15.273 1.00 80.50 104 ARG A C 1
ATOM 830 O O . ARG A 1 104 ? 9.239 -1.237 -15.809 1.00 80.50 104 ARG A O 1
ATOM 837 N N . GLU A 1 105 ? 7.433 -1.958 -14.657 1.00 82.75 105 GLU A N 1
ATOM 838 C CA . GLU A 1 105 ? 7.846 -3.353 -14.585 1.00 82.75 105 GLU A CA 1
ATOM 839 C C . GLU A 1 105 ? 9.198 -3.542 -13.858 1.00 82.75 105 GLU A C 1
ATOM 841 O O . GLU A 1 105 ? 9.930 -4.494 -14.122 1.00 82.75 105 GLU A O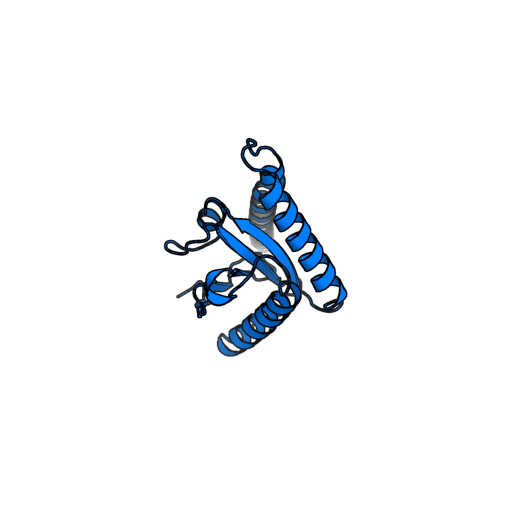 1
ATOM 846 N N . GLU A 1 106 ? 9.548 -2.652 -12.922 1.00 79.25 106 GLU A N 1
ATOM 847 C CA . GLU A 1 106 ? 10.748 -2.767 -12.084 1.00 79.25 106 GLU A CA 1
ATOM 848 C C . GLU A 1 106 ? 10.740 -4.022 -11.195 1.00 79.25 106 GLU A C 1
ATOM 850 O O . GLU A 1 106 ? 11.799 -4.575 -10.879 1.00 79.25 106 GLU A O 1
ATOM 855 N N . PHE A 1 107 ? 9.554 -4.494 -10.812 1.00 82.75 107 PHE A N 1
ATOM 856 C CA . PHE A 1 107 ? 9.361 -5.717 -10.040 1.00 82.75 107 PHE A CA 1
ATOM 857 C C . PHE A 1 107 ? 9.536 -6.974 -10.899 1.00 82.75 107 PHE A C 1
ATOM 859 O O . PHE A 1 107 ? 9.816 -8.053 -10.368 1.00 82.75 107 PHE A O 1
ATOM 866 N N . ILE A 1 108 ? 9.415 -6.858 -12.226 1.00 76.12 108 ILE A N 1
ATOM 867 C CA . ILE A 1 108 ? 9.533 -8.003 -13.127 1.00 76.12 108 ILE A CA 1
ATOM 868 C C . ILE A 1 108 ? 10.981 -8.514 -13.118 1.00 76.12 108 ILE A C 1
ATOM 870 O O . ILE A 1 108 ? 11.948 -7.760 -13.217 1.00 76.12 108 ILE A O 1
ATOM 874 N N . ASN A 1 109 ? 11.134 -9.837 -13.006 1.00 80.56 109 ASN A N 1
ATOM 875 C CA . ASN A 1 109 ? 12.414 -10.556 -12.921 1.00 80.56 109 ASN A CA 1
ATOM 876 C C . ASN A 1 109 ? 13.247 -10.303 -11.650 1.00 80.56 109 ASN A C 1
ATOM 878 O O . ASN A 1 109 ? 14.413 -10.703 -11.603 1.00 80.56 109 ASN A O 1
ATOM 882 N N . LYS A 1 110 ? 12.686 -9.669 -10.615 1.00 87.31 110 LYS A N 1
ATOM 883 C CA . LYS A 1 110 ? 13.344 -9.561 -9.306 1.00 87.31 110 LYS A CA 1
ATOM 884 C C . LYS A 1 110 ? 13.193 -10.856 -8.512 1.00 87.31 110 LYS A C 1
ATOM 886 O O . LYS A 1 110 ? 12.175 -11.541 -8.599 1.00 87.31 110 LYS A O 1
ATOM 891 N N . SER A 1 111 ? 14.215 -11.189 -7.725 1.00 89.94 111 SER A N 1
ATOM 892 C CA . SER A 1 111 ? 14.101 -12.263 -6.737 1.00 89.94 111 SER A CA 1
ATOM 893 C C . SER A 1 111 ? 13.128 -11.864 -5.620 1.00 89.94 111 SER A C 1
ATOM 895 O O . SER A 1 111 ? 12.844 -10.679 -5.429 1.00 89.94 111 SER A O 1
ATOM 897 N N . ARG A 1 112 ? 12.627 -12.838 -4.848 1.00 89.75 112 ARG A N 1
ATOM 898 C CA . ARG A 1 112 ? 11.777 -12.545 -3.680 1.00 89.75 112 ARG A CA 1
ATOM 899 C C . ARG A 1 112 ? 12.523 -11.661 -2.675 1.00 89.75 112 ARG A 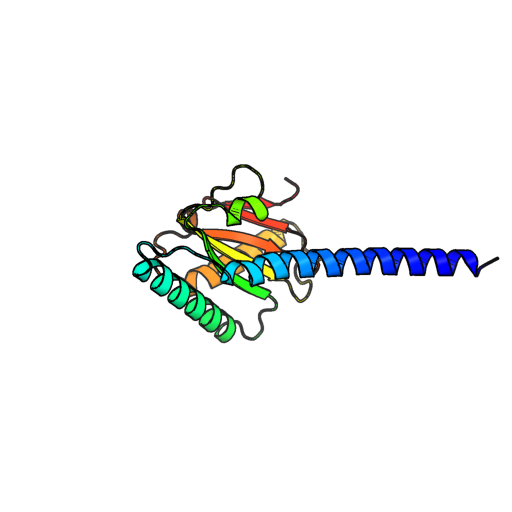C 1
ATOM 901 O O . ARG A 1 112 ? 11.948 -10.726 -2.130 1.00 89.75 112 ARG A O 1
ATOM 908 N N . GLU A 1 113 ? 13.807 -11.916 -2.459 1.00 91.94 113 GLU A N 1
ATOM 909 C CA . GLU A 1 113 ? 14.651 -11.125 -1.565 1.00 91.94 113 GLU A CA 1
ATOM 910 C C . GLU A 1 113 ? 14.783 -9.671 -2.038 1.00 91.94 113 GLU A C 1
ATOM 912 O O . GLU A 1 113 ? 14.623 -8.752 -1.234 1.00 91.94 113 GLU A O 1
ATOM 917 N N . ASP A 1 114 ? 15.002 -9.451 -3.337 1.00 91.62 114 ASP A N 1
ATOM 918 C CA . ASP A 1 114 ? 15.078 -8.100 -3.905 1.00 91.62 114 ASP A CA 1
ATOM 919 C C . ASP A 1 114 ? 13.734 -7.369 -3.799 1.00 91.62 114 ASP A C 1
ATOM 921 O O . ASP A 1 114 ? 13.696 -6.189 -3.448 1.00 91.62 114 ASP A O 1
ATOM 925 N N . LEU A 1 115 ? 12.626 -8.072 -4.060 1.00 91.50 115 LEU A N 1
ATOM 926 C CA . LEU A 1 115 ? 11.281 -7.514 -3.922 1.00 91.50 115 LEU A CA 1
ATOM 927 C C . LEU A 1 115 ? 10.998 -7.080 -2.485 1.00 91.50 115 LEU A C 1
ATOM 929 O O . LEU A 1 115 ? 10.482 -5.989 -2.282 1.00 91.50 115 LEU A O 1
ATOM 933 N N . LEU A 1 116 ? 11.382 -7.873 -1.481 1.00 92.19 116 LEU A N 1
ATOM 934 C CA . LEU A 1 116 ? 11.207 -7.488 -0.076 1.00 92.19 116 LEU A CA 1
ATOM 935 C C . LEU A 1 116 ? 11.961 -6.203 0.272 1.00 92.19 116 LEU A C 1
ATOM 937 O O . LEU A 1 116 ? 11.422 -5.362 0.988 1.00 92.19 116 LEU A O 1
ATOM 941 N N . ILE A 1 117 ? 13.186 -6.037 -0.234 1.00 91.81 117 ILE A N 1
ATOM 942 C CA . ILE A 1 117 ? 13.975 -4.818 -0.013 1.00 91.81 117 ILE A CA 1
ATOM 943 C C . ILE A 1 117 ? 13.278 -3.613 -0.653 1.00 91.81 117 ILE A C 1
ATOM 945 O O . ILE A 1 117 ? 13.160 -2.570 -0.009 1.00 91.81 117 ILE A O 1
ATOM 949 N N . LEU A 1 118 ? 12.787 -3.764 -1.887 1.00 90.75 118 LEU A N 1
ATOM 950 C CA . LEU A 1 118 ? 12.064 -2.709 -2.599 1.00 90.75 118 LEU A CA 1
ATOM 951 C C . LEU A 1 118 ? 10.756 -2.346 -1.892 1.00 90.75 118 LEU A C 1
ATOM 953 O O . LEU A 1 118 ? 10.525 -1.176 -1.608 1.00 90.75 118 LEU A O 1
ATOM 957 N N . PHE A 1 119 ? 9.934 -3.337 -1.544 1.00 92.44 119 PHE A N 1
ATOM 958 C CA . PHE A 1 119 ? 8.664 -3.123 -0.851 1.00 92.44 119 PHE A CA 1
ATOM 959 C C . PHE A 1 119 ? 8.866 -2.465 0.512 1.00 92.44 119 PHE A C 1
ATOM 961 O O . PHE A 1 119 ? 8.115 -1.562 0.871 1.00 92.44 119 PHE A O 1
ATOM 968 N N . TRP A 1 120 ? 9.903 -2.873 1.250 1.00 92.25 120 TRP A N 1
ATOM 969 C CA . TRP A 1 120 ? 10.247 -2.255 2.525 1.00 92.25 120 TRP A CA 1
ATOM 970 C C . TRP A 1 120 ? 10.683 -0.801 2.368 1.00 92.25 120 TRP A C 1
ATOM 972 O O . TRP A 1 120 ? 10.154 0.066 3.064 1.00 92.25 120 TRP A O 1
ATOM 982 N N . ALA A 1 121 ? 11.607 -0.519 1.447 1.00 90.94 121 ALA A N 1
ATOM 983 C CA . ALA A 1 121 ? 12.059 0.846 1.186 1.00 90.94 121 ALA A CA 1
ATOM 984 C C . ALA A 1 121 ? 10.891 1.750 0.768 1.00 90.94 121 ALA A C 1
ATOM 986 O O . ALA A 1 121 ? 10.777 2.887 1.231 1.00 90.94 121 ALA A O 1
ATOM 987 N N . GLU A 1 122 ? 9.994 1.210 -0.052 1.00 91.12 122 GLU A N 1
ATOM 988 C CA . GLU A 1 122 ? 8.820 1.912 -0.532 1.00 91.12 122 GLU A CA 1
ATOM 989 C C . GLU A 1 122 ? 7.826 2.216 0.591 1.00 91.12 122 GLU A C 1
ATOM 991 O O . GLU A 1 122 ? 7.435 3.366 0.791 1.00 91.12 122 GLU A O 1
ATOM 996 N N . LEU A 1 123 ? 7.475 1.214 1.401 1.00 91.81 123 LEU A N 1
ATOM 997 C CA . LEU A 1 123 ? 6.550 1.414 2.512 1.00 91.81 123 LEU A CA 1
ATOM 998 C C . LEU A 1 123 ? 7.116 2.375 3.565 1.00 91.81 123 LEU A C 1
ATOM 1000 O O . LEU A 1 123 ? 6.358 3.143 4.147 1.00 91.81 123 LEU A O 1
ATOM 1004 N N . MET A 1 124 ? 8.437 2.397 3.770 1.00 90.88 124 MET A N 1
ATOM 1005 C CA . MET A 1 124 ? 9.093 3.388 4.630 1.00 90.88 124 MET A CA 1
ATOM 1006 C C . MET A 1 124 ? 8.983 4.810 4.065 1.00 90.88 124 MET A C 1
ATOM 1008 O O . MET A 1 124 ? 8.694 5.744 4.816 1.00 90.88 124 MET A O 1
ATOM 1012 N N . SER A 1 125 ? 9.167 4.988 2.751 1.00 90.12 125 SER A N 1
ATOM 1013 C CA . SER A 1 125 ? 8.958 6.284 2.087 1.00 90.12 125 SER A CA 1
ATOM 1014 C C . SER A 1 125 ? 7.509 6.748 2.248 1.00 90.12 125 SER A C 1
ATOM 1016 O O . SER A 1 125 ? 7.243 7.881 2.656 1.00 90.12 125 SER A O 1
ATOM 1018 N N . ILE A 1 126 ? 6.565 5.837 2.032 1.00 90.25 126 ILE A N 1
ATOM 1019 C CA . ILE A 1 126 ? 5.136 6.077 2.210 1.00 90.25 126 ILE A CA 1
ATOM 1020 C C . ILE A 1 126 ? 4.799 6.426 3.666 1.00 90.25 126 ILE A C 1
ATOM 1022 O O . 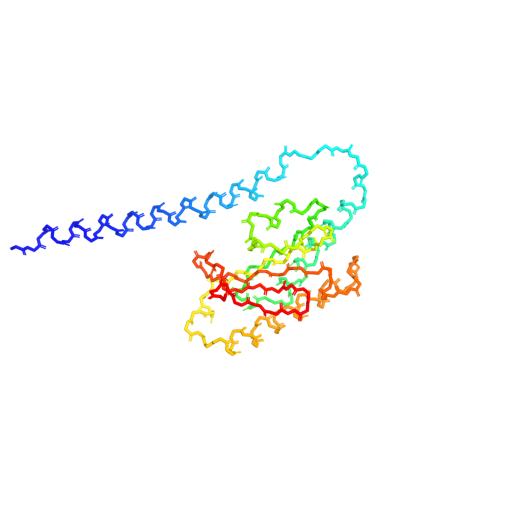ILE A 1 126 ? 4.107 7.409 3.925 1.00 90.25 126 ILE A O 1
ATOM 1026 N N . SER A 1 127 ? 5.313 5.666 4.631 1.00 87.88 127 SER A N 1
ATOM 1027 C CA . SER A 1 127 ? 5.083 5.928 6.052 1.00 87.88 127 SER A CA 1
ATOM 1028 C C . SER A 1 127 ? 5.610 7.302 6.464 1.00 87.88 127 SER A C 1
ATOM 1030 O O . SER A 1 127 ? 4.975 7.964 7.278 1.00 87.88 127 SER A O 1
ATOM 1032 N N . SER A 1 128 ? 6.723 7.758 5.880 1.00 89.31 128 SER A N 1
ATOM 1033 C CA . SER A 1 128 ? 7.292 9.075 6.185 1.00 89.31 128 SER A CA 1
ATOM 1034 C C . SER A 1 128 ? 6.378 10.233 5.768 1.00 89.31 128 SER A C 1
ATOM 1036 O O . SER A 1 128 ? 6.290 11.230 6.474 1.00 89.31 128 SER A O 1
ATOM 1038 N N . VAL A 1 129 ? 5.640 10.107 4.657 1.00 89.50 129 VAL A N 1
ATOM 1039 C CA . VAL A 1 129 ? 4.693 11.155 4.230 1.00 89.50 129 VAL A CA 1
ATOM 1040 C C . VAL A 1 129 ? 3.355 11.073 4.955 1.00 89.50 129 VAL A C 1
ATOM 1042 O O . VAL A 1 129 ? 2.598 12.041 4.955 1.00 89.50 129 VAL A O 1
ATOM 1045 N N . LEU A 1 130 ? 3.047 9.917 5.544 1.00 85.94 130 LEU A N 1
ATOM 1046 C CA . LEU A 1 130 ? 1.881 9.726 6.401 1.00 85.94 130 LEU A CA 1
ATOM 1047 C C . LEU A 1 130 ? 2.145 10.191 7.841 1.00 85.94 130 LEU A C 1
ATOM 1049 O O . LEU A 1 130 ? 1.194 10.335 8.616 1.00 85.94 130 LEU A O 1
ATOM 1053 N N . GLU A 1 131 ? 3.404 10.458 8.198 1.00 79.81 131 GLU A N 1
ATOM 1054 C CA . GLU A 1 131 ? 3.788 11.051 9.475 1.00 79.81 131 GLU A CA 1
ATOM 1055 C C . GLU A 1 131 ? 3.134 12.439 9.606 1.00 79.81 131 GLU A C 1
ATOM 1057 O O . GLU A 1 131 ? 3.347 13.337 8.793 1.00 79.81 131 GLU A O 1
ATOM 1062 N N . GLY A 1 132 ? 2.260 12.601 10.605 1.00 70.69 132 GLY A N 1
ATOM 1063 C CA . GLY A 1 132 ? 1.428 13.802 10.773 1.00 70.69 132 GLY A CA 1
ATOM 1064 C C . GLY A 1 132 ? -0.029 13.657 10.314 1.00 70.69 132 GLY A C 1
ATOM 1065 O O . GLY A 1 132 ? -0.801 14.610 10.429 1.00 70.69 132 GLY A O 1
ATOM 1066 N N . THR A 1 133 ? -0.430 12.477 9.837 1.00 79.62 133 THR A N 1
ATOM 1067 C CA . THR A 1 133 ? -1.846 12.089 9.706 1.00 79.62 133 THR A CA 1
ATOM 1068 C C . THR A 1 133 ? -2.363 11.423 10.990 1.00 79.62 133 THR A C 1
ATOM 1070 O O . THR A 1 133 ? -1.715 11.477 12.033 1.00 79.62 133 THR A O 1
ATOM 1073 N N . ALA A 1 134 ? -3.536 10.783 10.935 1.00 72.19 134 ALA A N 1
ATOM 1074 C CA . ALA A 1 134 ? -4.100 10.025 12.055 1.00 72.19 134 ALA A CA 1
ATOM 1075 C C . ALA A 1 134 ? -3.384 8.683 12.337 1.00 72.19 134 ALA A C 1
ATOM 1077 O O . ALA A 1 134 ? -3.838 7.932 13.197 1.00 72.19 134 ALA A O 1
ATOM 1078 N N . ILE A 1 135 ? -2.304 8.363 11.614 1.00 78.12 135 ILE A N 1
ATOM 1079 C CA . ILE A 1 135 ? -1.521 7.141 11.826 1.00 78.12 135 ILE A CA 1
ATOM 1080 C C . ILE A 1 135 ? -0.672 7.269 13.082 1.00 78.12 135 ILE A C 1
ATOM 1082 O O . ILE A 1 135 ? 0.044 8.251 13.272 1.00 78.12 135 ILE A O 1
ATOM 1086 N N . THR A 1 136 ? -0.728 6.236 13.914 1.00 80.69 136 THR A N 1
ATOM 1087 C CA . THR A 1 136 ? 0.060 6.122 15.143 1.00 80.69 136 THR A CA 1
ATOM 1088 C C . THR A 1 136 ? 1.099 5.013 15.065 1.00 80.69 136 THR A C 1
ATOM 1090 O O . THR A 1 136 ? 2.163 5.139 15.667 1.00 80.69 136 THR A O 1
ATOM 1093 N N . ASP A 1 137 ? 0.812 3.958 14.303 1.00 89.38 137 ASP A N 1
ATOM 1094 C CA . ASP A 1 137 ? 1.685 2.802 14.142 1.00 89.38 137 ASP A CA 1
ATOM 1095 C C . ASP A 1 137 ? 1.468 2.172 12.757 1.00 89.38 137 ASP A C 1
ATOM 1097 O O . ASP A 1 137 ? 0.370 1.738 12.409 1.00 89.38 137 ASP A O 1
ATOM 1101 N N . MET A 1 138 ? 2.531 2.117 11.950 1.00 89.94 138 MET A N 1
ATOM 1102 C CA . MET A 1 138 ? 2.500 1.526 10.610 1.00 89.94 138 MET A CA 1
ATOM 1103 C C . MET A 1 138 ? 2.053 0.058 10.638 1.00 89.94 138 MET A C 1
ATOM 1105 O O . MET A 1 138 ? 1.297 -0.366 9.764 1.00 89.94 138 MET A O 1
ATOM 1109 N N . ASP A 1 139 ? 2.485 -0.718 11.631 1.00 93.25 139 ASP A N 1
ATOM 1110 C CA . ASP A 1 139 ? 2.242 -2.160 11.678 1.00 93.25 139 ASP A CA 1
ATOM 1111 C C . ASP A 1 139 ? 0.764 -2.477 11.929 1.00 93.25 139 ASP A C 1
ATOM 1113 O O . ASP A 1 139 ? 0.265 -3.524 11.495 1.00 93.25 139 ASP A O 1
ATOM 1117 N N . THR A 1 140 ? 0.053 -1.580 12.622 1.00 93.56 140 THR A N 1
ATOM 1118 C CA . THR A 1 140 ? -1.367 -1.744 12.941 1.00 93.56 140 THR A CA 1
ATOM 1119 C C . THR A 1 140 ? -2.280 -0.951 12.030 1.00 93.56 140 THR A C 1
ATOM 1121 O O . THR A 1 140 ? -3.375 -1.433 11.741 1.00 93.56 140 THR A O 1
ATOM 1124 N N . ASP A 1 141 ? -1.879 0.232 11.582 1.00 92.56 141 ASP A N 1
ATOM 1125 C CA . ASP A 1 141 ? -2.785 1.182 10.935 1.00 92.56 141 ASP A CA 1
ATOM 1126 C C . ASP A 1 141 ? -2.739 1.076 9.409 1.00 92.56 141 ASP A C 1
ATOM 1128 O O . ASP A 1 141 ? -3.687 1.493 8.740 1.00 92.56 141 ASP A O 1
ATOM 1132 N N . ILE A 1 142 ? -1.681 0.471 8.854 1.00 94.62 142 ILE A N 1
ATOM 1133 C CA . ILE A 1 142 ? -1.486 0.317 7.412 1.00 94.62 142 ILE A CA 1
ATOM 1134 C C . ILE A 1 142 ? -1.657 -1.140 6.980 1.00 94.62 142 ILE A C 1
ATOM 1136 O O . ILE A 1 142 ? -1.151 -2.080 7.595 1.00 94.62 142 ILE A O 1
ATOM 1140 N N . VAL A 1 143 ? -2.351 -1.318 5.858 1.00 96.75 143 VAL A N 1
ATOM 1141 C CA . VAL A 1 143 ? -2.321 -2.546 5.062 1.00 96.75 143 VAL A CA 1
ATOM 1142 C C . VAL A 1 143 ? -1.893 -2.163 3.657 1.00 96.75 143 VAL A C 1
ATOM 1144 O O . VAL A 1 143 ? -2.559 -1.353 3.020 1.00 96.75 143 VAL A O 1
ATOM 1147 N N . ALA A 1 144 ? -0.793 -2.721 3.162 1.00 96.62 144 ALA A N 1
ATOM 1148 C CA . ALA A 1 144 ? -0.306 -2.397 1.823 1.00 96.62 144 ALA A CA 1
ATOM 1149 C C . ALA A 1 144 ? -0.434 -3.587 0.879 1.00 96.62 144 ALA A C 1
ATOM 1151 O O . ALA A 1 144 ? -0.273 -4.730 1.300 1.00 96.62 144 ALA A O 1
ATOM 1152 N N . VAL A 1 145 ? -0.689 -3.320 -0.396 1.00 96.00 145 VAL A N 1
ATOM 1153 C CA . VAL A 1 145 ? -0.648 -4.307 -1.477 1.00 96.00 145 VAL A CA 1
ATOM 1154 C C . VAL A 1 145 ? 0.228 -3.785 -2.608 1.00 96.00 145 VAL A C 1
ATOM 1156 O O . VAL A 1 145 ? 0.131 -2.620 -2.999 1.00 96.00 145 VAL A O 1
ATOM 1159 N N . PHE A 1 146 ? 1.082 -4.668 -3.114 1.00 94.50 146 PHE A N 1
ATOM 1160 C CA . PHE A 1 146 ? 2.030 -4.400 -4.184 1.00 94.50 146 PHE A CA 1
ATOM 1161 C C . PHE A 1 146 ? 1.586 -5.146 -5.433 1.00 94.50 146 PHE A C 1
ATOM 1163 O O . PHE A 1 146 ? 1.395 -6.362 -5.391 1.00 94.50 146 PHE A O 1
ATOM 1170 N N . PHE A 1 147 ? 1.432 -4.415 -6.529 1.00 92.25 147 PHE A N 1
ATOM 1171 C CA . PHE A 1 147 ? 1.029 -4.929 -7.830 1.00 92.25 147 PHE A CA 1
ATOM 1172 C C . PHE A 1 147 ? 2.162 -4.774 -8.844 1.00 92.25 147 PHE A C 1
ATOM 1174 O O . PHE A 1 147 ? 2.873 -3.766 -8.835 1.00 92.25 147 PHE A O 1
ATOM 1181 N N . SER A 1 148 ? 2.297 -5.745 -9.743 1.00 90.06 148 SER A N 1
ATOM 1182 C CA . SER A 1 148 ? 3.058 -5.584 -10.984 1.00 90.06 148 SER A CA 1
ATOM 1183 C C . SER A 1 148 ? 2.327 -4.663 -11.965 1.00 90.06 148 SER A C 1
ATOM 1185 O O . SER A 1 148 ? 1.142 -4.364 -11.798 1.00 90.06 148 SER A O 1
ATOM 1187 N N . GLY A 1 149 ? 3.025 -4.230 -13.018 1.00 84.94 149 GLY A N 1
ATOM 1188 C CA . GLY A 1 149 ? 2.471 -3.328 -14.037 1.00 84.94 149 GLY A CA 1
ATOM 1189 C C . GLY A 1 149 ? 1.332 -3.898 -14.877 1.00 84.94 149 GLY A C 1
ATOM 1190 O O . GLY A 1 149 ? 0.589 -3.143 -15.496 1.00 84.94 149 GLY A O 1
ATOM 1191 N N . ASP A 1 150 ? 1.147 -5.217 -14.866 1.00 85.88 150 ASP A N 1
ATOM 1192 C CA . ASP A 1 150 ? -0.009 -5.892 -15.460 1.00 85.88 150 ASP A CA 1
ATOM 1193 C C . ASP A 1 150 ? -1.207 -6.007 -14.497 1.00 85.88 150 ASP A C 1
ATOM 1195 O O . ASP A 1 150 ? -2.229 -6.589 -14.857 1.00 85.88 150 ASP A O 1
ATOM 1199 N N . GLY A 1 151 ? -1.100 -5.442 -13.290 1.00 85.25 151 GLY A N 1
ATOM 1200 C CA . GLY A 1 151 ? -2.160 -5.423 -12.287 1.00 85.25 151 GLY A CA 1
ATOM 1201 C C . GLY A 1 151 ? -2.244 -6.680 -11.419 1.00 85.25 151 GLY A C 1
ATOM 1202 O O . GLY A 1 151 ? -3.169 -6.780 -10.612 1.00 85.25 151 GLY A O 1
ATOM 1203 N N . ASN A 1 152 ? -1.298 -7.621 -11.530 1.00 89.25 152 ASN A N 1
ATOM 1204 C CA . ASN A 1 152 ? -1.273 -8.814 -10.683 1.00 89.25 152 ASN A CA 1
ATOM 1205 C C . ASN A 1 152 ? -0.710 -8.506 -9.281 1.00 89.25 152 ASN A C 1
ATOM 1207 O O . ASN A 1 152 ? 0.313 -7.829 -9.158 1.00 89.25 152 ASN A O 1
ATOM 1211 N N . PRO A 1 153 ? -1.346 -8.980 -8.194 1.00 92.12 153 PRO A N 1
ATOM 1212 C CA . PRO A 1 153 ? -0.827 -8.781 -6.846 1.00 92.12 153 PRO A CA 1
ATOM 1213 C C . PRO A 1 153 ? 0.407 -9.660 -6.603 1.00 92.12 153 PRO A C 1
ATOM 1215 O O . PRO A 1 153 ? 0.382 -10.869 -6.816 1.00 92.12 153 PRO A O 1
ATOM 1218 N N . LEU A 1 154 ? 1.488 -9.050 -6.118 1.00 92.88 154 LEU A N 1
ATOM 1219 C CA . LEU A 1 154 ? 2.766 -9.713 -5.843 1.00 92.88 154 LEU A CA 1
ATOM 1220 C C . LEU A 1 154 ? 2.942 -10.022 -4.358 1.00 92.88 154 LEU A C 1
ATOM 1222 O O . LEU A 1 154 ? 3.385 -11.107 -3.978 1.00 92.88 154 LEU A O 1
ATOM 1226 N N . ALA A 1 155 ? 2.606 -9.056 -3.506 1.00 94.75 155 ALA A N 1
ATOM 1227 C CA . ALA A 1 155 ? 2.765 -9.161 -2.066 1.00 94.75 155 ALA A CA 1
ATOM 1228 C C . ALA A 1 155 ? 1.820 -8.217 -1.330 1.00 94.75 155 ALA A C 1
ATOM 1230 O O . ALA A 1 155 ? 1.287 -7.260 -1.894 1.00 94.75 155 ALA A O 1
ATOM 1231 N N . TYR A 1 156 ? 1.660 -8.466 -0.037 1.00 96.19 156 TYR A N 1
ATOM 1232 C CA . TYR A 1 156 ? 0.973 -7.563 0.867 1.00 96.19 156 TYR A CA 1
ATOM 1233 C C . TYR A 1 156 ? 1.710 -7.422 2.194 1.00 96.19 156 TYR A C 1
ATOM 1235 O O . TYR A 1 156 ? 2.411 -8.330 2.645 1.00 96.19 156 TYR A O 1
ATOM 1243 N N . PHE A 1 157 ? 1.525 -6.268 2.824 1.00 97.12 157 PHE A N 1
ATOM 1244 C CA . PHE A 1 157 ? 1.978 -5.969 4.171 1.00 97.12 157 PHE A CA 1
ATOM 1245 C C . PHE A 1 157 ? 0.779 -5.954 5.115 1.00 97.12 157 PHE A C 1
ATOM 1247 O O . PHE A 1 157 ? -0.193 -5.232 4.883 1.00 97.12 157 PHE A O 1
ATOM 1254 N N . TYR A 1 158 ? 0.844 -6.753 6.176 1.00 96.69 158 TYR A N 1
ATOM 1255 C CA . TYR A 1 158 ? -0.193 -6.819 7.198 1.00 96.69 158 TYR A CA 1
ATOM 1256 C C . TYR A 1 158 ? 0.402 -7.236 8.546 1.00 96.69 158 TYR A C 1
ATOM 1258 O O . TYR A 1 158 ? 1.106 -8.245 8.624 1.00 96.69 158 TYR A O 1
ATOM 1266 N N . GLN A 1 159 ? 0.084 -6.490 9.612 1.00 95.44 159 GLN A N 1
ATOM 1267 C CA . GLN A 1 159 ? 0.564 -6.752 10.979 1.00 95.44 159 GLN A CA 1
ATOM 1268 C C . GLN A 1 159 ? 2.098 -6.798 11.077 1.00 95.44 159 GLN A C 1
ATOM 1270 O O . GLN A 1 159 ? 2.665 -7.761 11.603 1.00 95.44 159 GLN A O 1
ATOM 1275 N N . GLY A 1 160 ? 2.769 -5.793 10.507 1.00 93.75 160 GLY A N 1
ATOM 1276 C CA . GLY A 1 160 ? 4.232 -5.686 10.543 1.00 93.75 160 GLY A CA 1
ATOM 1277 C C . GLY A 1 160 ? 4.975 -6.699 9.668 1.00 93.75 160 GLY A C 1
ATOM 1278 O O . GLY A 1 160 ? 6.182 -6.883 9.819 1.00 93.75 160 GLY A O 1
ATOM 1279 N N . LYS A 1 161 ? 4.275 -7.426 8.785 1.00 94.56 161 LYS A N 1
ATOM 1280 C CA . LYS A 1 161 ? 4.862 -8.523 8.001 1.00 94.56 161 LYS A CA 1
ATOM 1281 C C . LYS A 1 161 ? 4.495 -8.445 6.531 1.00 94.56 161 LYS A C 1
ATOM 1283 O O . LYS A 1 161 ? 3.325 -8.302 6.187 1.00 94.56 161 LYS A O 1
ATOM 1288 N N . TYR A 1 162 ? 5.501 -8.656 5.688 1.00 94.00 162 TYR A N 1
ATOM 1289 C CA . TYR A 1 162 ? 5.330 -8.920 4.265 1.00 94.00 162 TYR A CA 1
ATOM 1290 C C . TYR A 1 162 ? 4.985 -10.386 4.028 1.00 94.00 162 TYR A C 1
ATOM 1292 O O . TYR A 1 162 ? 5.522 -11.276 4.693 1.00 94.00 162 TYR A O 1
ATOM 1300 N N . ARG A 1 163 ? 4.092 -10.627 3.073 1.00 94.56 163 ARG A N 1
ATOM 1301 C CA . ARG A 1 163 ? 3.706 -11.956 2.596 1.00 94.56 163 ARG A CA 1
ATOM 1302 C C . ARG A 1 163 ? 3.574 -11.909 1.083 1.00 94.56 163 ARG A C 1
ATOM 1304 O O . ARG A 1 163 ? 2.974 -10.965 0.564 1.00 94.56 163 ARG A O 1
ATOM 1311 N N . PHE A 1 164 ? 4.129 -12.896 0.389 1.00 93.62 164 PHE A N 1
ATOM 1312 C CA . PHE A 1 164 ? 3.936 -13.007 -1.053 1.00 93.62 164 PHE A CA 1
ATOM 1313 C C . PHE A 1 164 ? 2.547 -13.562 -1.354 1.00 93.62 164 PHE A C 1
ATOM 1315 O O . PHE A 1 164 ? 1.939 -14.236 -0.525 1.00 93.62 164 PHE A O 1
ATOM 1322 N N . TRP A 1 165 ? 2.018 -13.232 -2.528 1.00 89.81 165 TRP A N 1
ATOM 1323 C CA . TRP A 1 165 ? 0.670 -13.650 -2.907 1.00 89.81 165 TRP A CA 1
ATOM 1324 C C . TRP A 1 165 ? 0.553 -15.154 -3.174 1.00 89.81 165 TRP A C 1
ATOM 1326 O O . TRP A 1 165 ? -0.493 -15.744 -2.928 1.00 89.81 165 TRP A O 1
ATOM 1336 N N . GLU A 1 166 ? 1.628 -15.769 -3.664 1.00 78.50 166 GLU A N 1
ATOM 1337 C CA . GLU A 1 166 ? 1.704 -17.202 -3.982 1.00 78.50 166 GLU A CA 1
ATOM 1338 C C . GLU A 1 166 ? 2.089 -18.088 -2.777 1.00 78.50 166 GLU A C 1
ATOM 1340 O O . GLU A 1 166 ? 2.455 -19.248 -2.975 1.00 78.50 166 GLU A O 1
ATOM 1345 N N . ASP A 1 167 ? 2.051 -17.553 -1.551 1.00 55.41 167 ASP A N 1
ATOM 1346 C CA . ASP A 1 167 ? 2.332 -18.304 -0.314 1.00 55.41 167 ASP A CA 1
ATOM 1347 C C . ASP A 1 167 ? 1.076 -18.956 0.303 1.00 55.41 167 ASP A C 1
ATOM 1349 O O . ASP A 1 167 ? -0.023 -18.351 0.267 1.00 55.41 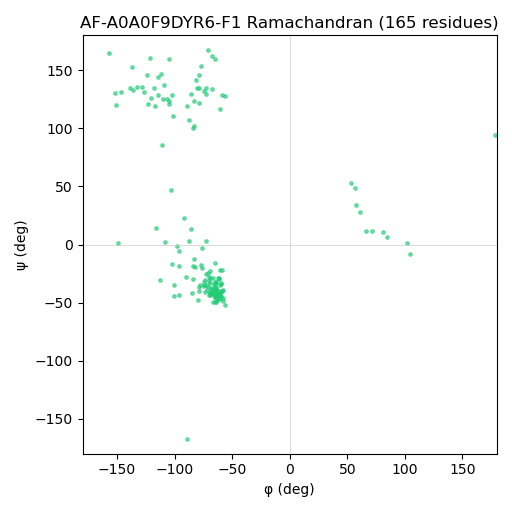167 ASP A O 1
#

Organism: NCBI:txid412755

Foldseek 3Di:
DPPVVVVVVVVVVVVVVVVLVVVVVVVVCVVVCVVPDDDDDPCPLVVVLVVLQVQLQVVLCVVPVPQQKDKHKDAAQPQPVVVVPHDPPFRRHRAIEIEIERQPQPVPPDDPVRVVVVVVVVVVSSVVSCVVHPDDDCLARYKYWYYYNSGHTAWIRHNNDIDGPVD

Radius of gyration: 18.45 Å; Cα contacts (8 Å, |Δi|>4): 186; chains: 1; bounding box: 40×40×60 Å